Protein AF-A0A356W6I3-F1 (afdb_monomer)

Mean predicted aligned error: 6.86 Å

Foldseek 3Di:
DCVVVVVVCDVPAVDPPAGNLVPDPCNVVDPDDPHDDDPVVVVVPPDPDD

Nearest PDB structures (foldseek):
  2abk-assembly1_A  TM=9.010E-01  e=1.822E-03  Escherichia coli
  4uob-assembly1_A  TM=9.478E-01  e=2.790E-01  Deinococcus radiodurans R1 = ATCC 13939 = DSM 20539
  8a5g-assembly1_A  TM=9.494E-01  e=3.767E-01  Deinococcus radiodurans R1 = ATCC 13939 = DSM 20539
  3n5n-assembly1_X  TM=8.636E-01  e=1.456E+00  Homo sapiens
  7rdt-assembly1_A  TM=8.294E-01  e=2.654E+00  Homo sapiens

Structure (mmCIF, N/CA/C/O backbone):
data_AF-A0A356W6I3-F1
#
_entry.id   AF-A0A356W6I3-F1
#
loop_
_atom_si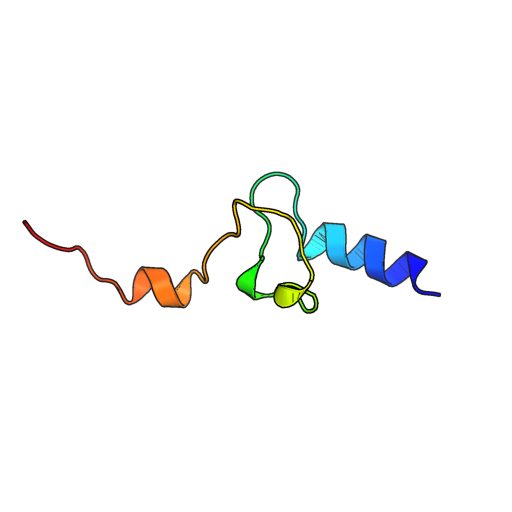te.group_PDB
_atom_site.id
_atom_site.type_s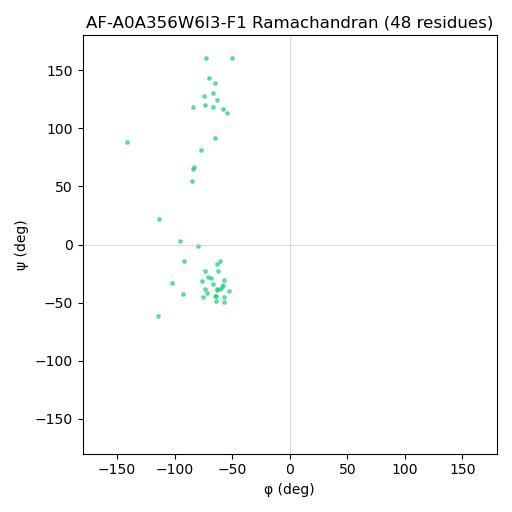ymbol
_atom_site.label_atom_id
_atom_site.label_alt_id
_atom_site.label_comp_id
_atom_site.label_asym_id
_atom_site.label_entity_id
_atom_site.label_seq_id
_atom_site.pdbx_PDB_ins_code
_atom_site.Cartn_x
_atom_site.Cartn_y
_atom_site.Cartn_z
_atom_site.occupancy
_atom_site.B_iso_or_equiv
_atom_site.auth_seq_id
_atom_site.auth_comp_id
_atom_site.auth_asym_id
_atom_site.auth_atom_id
_atom_site.pdbx_PDB_model_num
ATOM 1 N N . GLY A 1 1 ? 14.127 -2.382 -13.516 1.00 59.91 1 GLY A N 1
ATOM 2 C CA . GLY A 1 1 ? 14.386 -3.389 -12.469 1.00 59.91 1 GLY A CA 1
ATOM 3 C C . GLY A 1 1 ? 13.644 -3.018 -11.201 1.00 59.91 1 GLY A C 1
ATOM 4 O O . GLY A 1 1 ? 13.794 -1.892 -10.746 1.00 59.91 1 GLY A O 1
ATOM 5 N N . ALA A 1 2 ? 12.858 -3.941 -10.636 1.00 68.88 2 ALA A N 1
ATOM 6 C CA . ALA A 1 2 ? 12.074 -3.737 -9.405 1.00 68.88 2 ALA A CA 1
ATOM 7 C C . ALA A 1 2 ? 12.931 -3.410 -8.161 1.00 68.88 2 ALA A C 1
ATOM 9 O O . ALA A 1 2 ? 12.426 -2.918 -7.156 1.00 68.88 2 ALA A O 1
ATOM 10 N N . HIS A 1 3 ? 14.244 -3.630 -8.258 1.00 78.06 3 HIS A N 1
ATOM 11 C CA . HIS A 1 3 ? 15.220 -3.352 -7.211 1.00 78.06 3 HIS A CA 1
ATOM 12 C C . HIS A 1 3 ? 15.217 -1.885 -6.747 1.00 78.06 3 HIS A C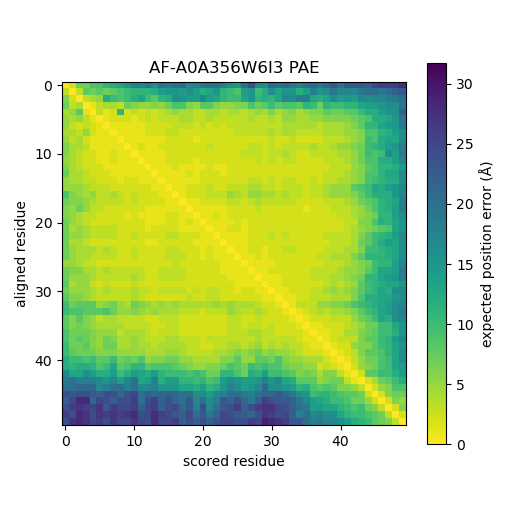 1
ATOM 14 O O . HIS A 1 3 ? 15.097 -1.617 -5.555 1.00 78.06 3 HIS A O 1
ATOM 20 N N . HIS A 1 4 ? 15.270 -0.924 -7.677 1.00 85.88 4 HIS A N 1
ATOM 21 C CA . HIS A 1 4 ? 15.269 0.499 -7.313 1.00 85.88 4 HIS A CA 1
ATOM 22 C C . HIS A 1 4 ? 13.946 0.936 -6.682 1.00 85.88 4 HIS A C 1
ATOM 24 O O . HIS A 1 4 ? 13.938 1.765 -5.773 1.00 85.88 4 HIS A O 1
ATOM 30 N N . TRP A 1 5 ? 12.835 0.342 -7.123 1.00 87.12 5 TRP A N 1
ATOM 31 C CA . TRP A 1 5 ? 11.520 0.640 -6.569 1.00 87.12 5 TRP A CA 1
ATOM 32 C C . TRP A 1 5 ? 11.425 0.234 -5.097 1.00 87.12 5 TRP A C 1
ATOM 34 O O . TRP A 1 5 ? 10.990 1.043 -4.286 1.00 87.12 5 TRP A O 1
ATOM 44 N N . LEU A 1 6 ? 11.911 -0.956 -4.721 1.00 88.06 6 LEU A N 1
ATOM 45 C CA . LEU A 1 6 ? 11.905 -1.404 -3.321 1.00 88.06 6 LEU A CA 1
ATOM 46 C C . LEU A 1 6 ? 12.763 -0.512 -2.413 1.00 88.06 6 LEU A C 1
ATOM 48 O O . LEU A 1 6 ? 12.359 -0.208 -1.291 1.00 88.06 6 LEU A O 1
ATOM 52 N N . ILE A 1 7 ? 13.913 -0.044 -2.907 1.00 91.38 7 ILE A N 1
ATOM 53 C CA . ILE A 1 7 ? 14.796 0.862 -2.157 1.00 91.38 7 ILE A CA 1
ATOM 54 C C . ILE A 1 7 ? 14.095 2.197 -1.884 1.00 91.38 7 ILE A C 1
ATOM 56 O O . ILE A 1 7 ? 14.079 2.669 -0.746 1.00 91.38 7 ILE A O 1
ATOM 60 N N . LEU A 1 8 ? 13.490 2.807 -2.908 1.00 92.69 8 LEU A N 1
ATOM 61 C CA . LEU A 1 8 ? 12.748 4.059 -2.746 1.00 92.69 8 LEU A CA 1
ATOM 62 C C . LEU A 1 8 ? 11.514 3.854 -1.861 1.00 92.69 8 LEU A C 1
ATOM 64 O O . LEU A 1 8 ? 11.280 4.629 -0.934 1.00 92.69 8 LEU A O 1
ATOM 68 N N . HIS A 1 9 ? 10.773 2.771 -2.084 1.00 92.75 9 HIS A N 1
ATOM 69 C CA . HIS A 1 9 ? 9.595 2.424 -1.302 1.00 92.75 9 HIS A CA 1
ATOM 70 C C . HIS A 1 9 ? 9.919 2.295 0.191 1.00 92.75 9 HIS A C 1
ATOM 72 O O . HIS A 1 9 ? 9.213 2.868 1.017 1.00 92.75 9 HIS A O 1
ATOM 78 N N . GLY A 1 10 ? 11.015 1.623 0.557 1.00 93.88 10 GLY A N 1
ATOM 79 C CA . GLY A 1 10 ? 11.453 1.518 1.951 1.00 93.88 10 GLY A CA 1
ATOM 80 C C . GLY A 1 10 ? 11.821 2.867 2.579 1.00 93.88 10 GLY A C 1
ATOM 81 O O . GLY A 1 10 ? 11.491 3.127 3.735 1.00 93.88 10 GLY A O 1
ATOM 82 N N . ARG A 1 11 ? 12.469 3.755 1.816 1.00 94.81 11 ARG A N 1
ATOM 83 C CA . ARG A 1 11 ? 12.907 5.070 2.316 1.00 94.81 11 ARG A CA 1
ATOM 84 C C . ARG A 1 11 ? 11.752 6.054 2.508 1.00 94.81 11 ARG A C 1
ATOM 86 O O . ARG A 1 11 ? 11.767 6.812 3.477 1.00 94.81 11 ARG A O 1
ATOM 93 N N . TYR A 1 12 ? 10.773 6.047 1.606 1.00 94.25 12 TYR A N 1
ATOM 94 C CA . TYR A 1 12 ? 9.709 7.055 1.586 1.00 94.25 12 TYR A CA 1
ATOM 95 C C . TYR A 1 12 ? 8.377 6.564 2.159 1.00 94.25 12 TYR A C 1
ATOM 97 O O . TYR A 1 12 ? 7.692 7.351 2.800 1.00 94.25 12 TYR A O 1
ATOM 105 N N . VAL A 1 13 ? 8.038 5.281 2.005 1.00 95.06 13 VAL A N 1
ATOM 106 C CA . VAL A 1 13 ? 6.728 4.729 2.391 1.00 95.06 13 VAL A CA 1
ATOM 107 C C . VAL A 1 13 ? 6.865 3.726 3.538 1.00 95.06 13 VAL A C 1
ATOM 109 O O . VAL A 1 13 ? 6.360 3.957 4.635 1.00 95.06 13 VAL A O 1
ATOM 112 N N . CYS A 1 14 ? 7.597 2.628 3.343 1.00 95.50 14 CYS A N 1
ATOM 113 C CA . CYS A 1 14 ? 7.716 1.537 4.316 1.00 95.50 14 CYS A CA 1
ATOM 114 C C . CYS A 1 14 ? 8.817 1.794 5.370 1.00 95.50 14 CYS A C 1
ATOM 116 O O . CYS A 1 14 ? 9.721 0.982 5.572 1.00 95.50 14 CYS A O 1
ATOM 118 N N . LYS A 1 15 ? 8.738 2.946 6.051 1.00 92.88 15 LYS A N 1
ATOM 119 C CA . LYS A 1 15 ? 9.689 3.377 7.091 1.00 92.88 15 LYS A CA 1
ATOM 120 C C . LYS A 1 15 ? 9.643 2.447 8.312 1.00 92.88 15 LYS A C 1
ATOM 122 O O . LYS A 1 15 ? 8.568 2.113 8.798 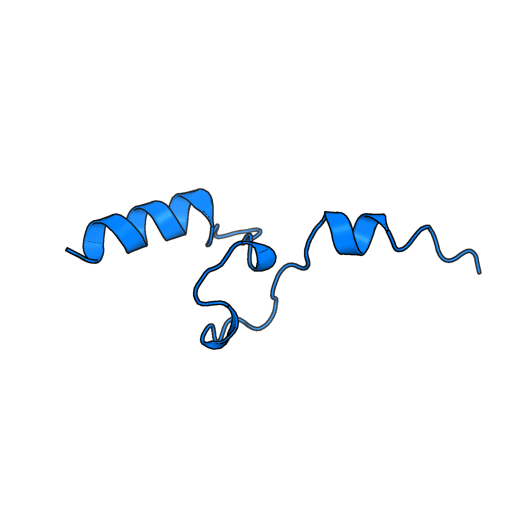1.00 92.88 15 LYS A O 1
ATOM 127 N N . ALA A 1 16 ? 10.808 2.129 8.885 1.00 91.19 16 ALA A N 1
ATOM 128 C CA . ALA A 1 16 ? 10.947 1.136 9.961 1.00 91.19 16 ALA A CA 1
ATOM 129 C C . ALA A 1 16 ? 10.136 1.419 11.244 1.00 91.19 16 ALA A C 1
ATOM 131 O O . ALA A 1 16 ? 9.651 0.487 11.874 1.00 91.19 16 ALA A O 1
ATOM 132 N N . ARG A 1 17 ? 10.003 2.688 11.660 1.00 90.81 17 ARG A N 1
ATOM 133 C CA . ARG A 1 17 ? 9.309 3.046 12.917 1.00 90.81 17 ARG A CA 1
ATOM 134 C C . ARG A 1 17 ? 7.825 3.363 12.733 1.00 90.81 17 ARG A C 1
ATOM 136 O O . ARG A 1 17 ? 7.012 2.973 13.559 1.00 90.81 17 ARG A O 1
ATOM 143 N N . LYS A 1 18 ? 7.487 4.118 11.687 1.00 89.56 18 LYS A N 1
ATOM 144 C CA . LYS A 1 18 ? 6.123 4.563 11.368 1.00 89.56 18 LYS A CA 1
ATOM 145 C C . LYS A 1 18 ? 5.946 4.512 9.849 1.00 89.56 18 LYS A C 1
ATOM 147 O O . LYS A 1 18 ? 6.281 5.497 9.189 1.00 89.56 18 LYS A O 1
ATOM 152 N N . PRO A 1 19 ? 5.524 3.368 9.287 1.00 94.88 19 PRO A N 1
ATOM 153 C CA . PRO A 1 19 ? 5.323 3.248 7.851 1.00 94.88 19 PRO A CA 1
ATOM 154 C C . PRO A 1 19 ? 4.104 4.061 7.420 1.00 94.88 19 PRO A C 1
ATOM 156 O O . PRO A 1 19 ? 3.095 4.095 8.119 1.00 94.88 19 PRO A O 1
ATOM 159 N N . GLU A 1 20 ? 4.171 4.685 6.254 1.00 95.00 20 GLU A N 1
ATOM 160 C CA . GLU A 1 20 ? 3.056 5.425 5.662 1.00 95.00 20 GLU A CA 1
ATOM 161 C C . GLU A 1 20 ? 2.134 4.461 4.911 1.00 95.00 20 GLU A C 1
ATOM 163 O O . GLU A 1 20 ? 2.044 4.479 3.686 1.00 95.00 20 GLU A O 1
ATOM 168 N N . CYS A 1 21 ? 1.490 3.541 5.639 1.00 95.19 21 CYS A N 1
ATOM 169 C CA . CYS A 1 21 ? 0.679 2.485 5.029 1.00 95.19 21 CYS A CA 1
ATOM 170 C C . CYS A 1 21 ? -0.447 3.041 4.149 1.00 95.19 21 CYS A C 1
ATOM 172 O O . CYS A 1 21 ? -0.721 2.452 3.109 1.00 95.19 21 CYS A O 1
ATOM 174 N N . TRP A 1 22 ? -1.038 4.179 4.515 1.00 92.81 22 TRP A N 1
ATOM 175 C CA . TRP A 1 22 ? -2.067 4.861 3.724 1.00 92.81 22 TRP A CA 1
ATOM 176 C C . TRP A 1 22 ? -1.573 5.340 2.344 1.00 92.81 22 TRP A C 1
ATOM 178 O O . TRP A 1 22 ? -2.374 5.473 1.427 1.00 92.81 22 TRP A O 1
ATOM 188 N N . HIS A 1 23 ? -0.261 5.543 2.165 1.00 93.44 23 HIS A N 1
ATOM 189 C CA . HIS A 1 23 ? 0.378 5.861 0.879 1.00 93.44 23 HIS A CA 1
ATOM 190 C C . HIS A 1 23 ? 0.945 4.619 0.159 1.00 93.44 23 HIS A C 1
ATOM 192 O O . HIS A 1 23 ? 1.590 4.734 -0.885 1.00 93.44 23 HIS A O 1
ATOM 198 N N . CYS A 1 24 ? 0.768 3.414 0.708 1.00 94.69 24 CYS A N 1
ATOM 199 C CA . CYS A 1 24 ? 1.362 2.199 0.162 1.00 94.69 24 CYS A CA 1
ATOM 200 C C . CYS A 1 24 ? 0.516 1.601 -0.970 1.00 94.69 24 CYS A C 1
ATOM 202 O O . CYS A 1 24 ? -0.584 1.110 -0.740 1.00 94.69 24 CYS A O 1
ATOM 204 N N . ALA A 1 25 ? 1.085 1.527 -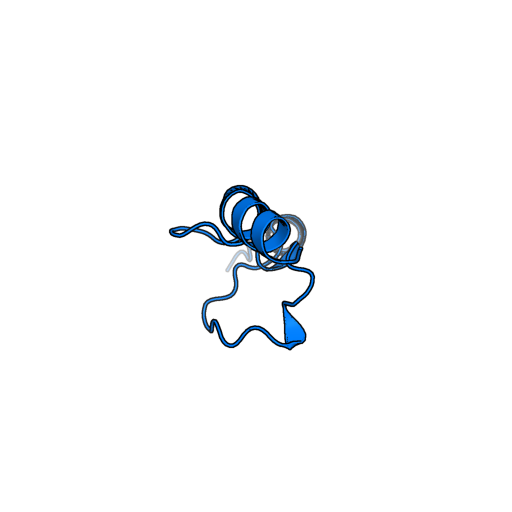2.177 1.00 92.19 25 ALA A N 1
ATOM 205 C CA . ALA A 1 25 ? 0.425 0.955 -3.357 1.00 92.19 25 ALA A CA 1
ATOM 206 C C . ALA A 1 25 ? 0.087 -0.546 -3.244 1.00 92.19 25 ALA A C 1
ATOM 208 O O . ALA A 1 25 ? -0.708 -1.056 -4.024 1.00 92.19 25 ALA A O 1
ATOM 209 N N .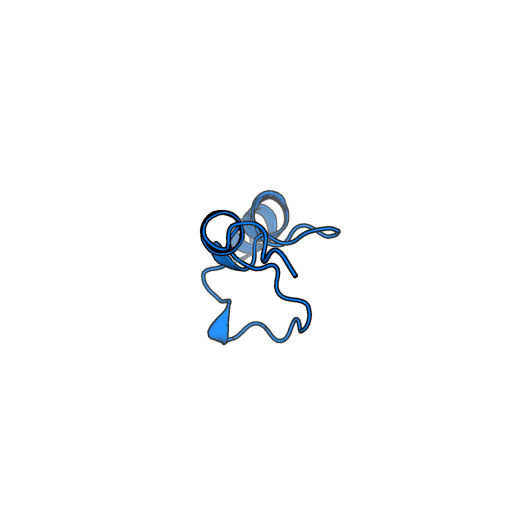 ILE A 1 26 ? 0.701 -1.262 -2.296 1.00 92.75 26 ILE A N 1
ATOM 210 C CA . ILE A 1 26 ? 0.467 -2.695 -2.055 1.00 92.75 26 ILE A CA 1
ATOM 211 C C . ILE A 1 26 ? -0.191 -2.947 -0.695 1.00 92.75 26 ILE A C 1
ATOM 213 O O . ILE A 1 26 ? -0.045 -4.034 -0.134 1.00 92.75 26 ILE A O 1
ATOM 217 N N . ILE A 1 27 ? -0.871 -1.945 -0.123 1.00 93.88 27 ILE A N 1
ATOM 218 C CA . ILE A 1 27 ? -1.475 -2.052 1.209 1.00 93.88 27 ILE A CA 1
ATOM 219 C C . ILE A 1 27 ? -2.382 -3.282 1.326 1.00 93.88 27 ILE A C 1
ATOM 221 O O . ILE A 1 27 ? -2.293 -3.975 2.338 1.00 93.88 27 ILE A O 1
ATOM 225 N N . ASP A 1 28 ? -3.162 -3.613 0.301 1.00 92.06 28 ASP A N 1
ATOM 226 C CA . ASP A 1 28 ? -4.111 -4.736 0.322 1.00 92.06 28 ASP A CA 1
ATOM 227 C C . ASP A 1 28 ? -3.419 -6.104 0.362 1.00 92.06 28 ASP A C 1
ATOM 229 O O . ASP A 1 28 ? -3.921 -7.052 0.960 1.00 92.06 28 ASP A O 1
ATOM 233 N N . LEU A 1 29 ? -2.213 -6.190 -0.207 1.00 93.44 29 LEU A N 1
ATOM 234 C CA . LEU A 1 29 ? -1.381 -7.397 -0.212 1.00 93.44 29 LEU A CA 1
ATOM 235 C C . LEU A 1 29 ? -0.406 -7.447 0.978 1.00 93.44 29 LEU A C 1
ATOM 237 O O . LEU A 1 29 ? 0.193 -8.486 1.270 1.00 93.44 29 LEU A O 1
ATOM 241 N N . CYS A 1 30 ? -0.215 -6.323 1.672 1.00 93.88 30 CYS A N 1
ATOM 242 C CA . CYS A 1 30 ? 0.750 -6.191 2.751 1.00 93.88 30 CYS A CA 1
ATOM 243 C C . CYS A 1 30 ? 0.278 -6.918 4.020 1.00 93.88 30 CYS A C 1
ATOM 245 O O . CYS A 1 30 ? -0.740 -6.565 4.623 1.00 93.88 30 CYS A O 1
ATOM 247 N N . ARG A 1 31 ? 1.076 -7.899 4.466 1.00 93.75 31 ARG A N 1
ATOM 248 C CA . ARG A 1 31 ? 0.829 -8.719 5.670 1.00 93.75 31 ARG A CA 1
ATOM 249 C C . ARG A 1 31 ? 1.213 -8.036 6.988 1.00 93.75 31 ARG A C 1
ATOM 251 O O . ARG A 1 31 ? 1.054 -8.625 8.056 1.00 93.75 31 ARG A O 1
ATOM 258 N N . PHE A 1 32 ? 1.738 -6.815 6.933 1.00 92.00 32 PHE A N 1
ATOM 259 C CA . PHE A 1 32 ? 2.063 -6.035 8.122 1.00 92.00 32 PHE A CA 1
ATOM 260 C C . PHE A 1 32 ? 0.776 -5.665 8.871 1.00 92.00 32 PHE A C 1
ATOM 262 O O . PHE A 1 32 ? -0.096 -4.995 8.318 1.00 92.00 32 PHE A O 1
ATOM 269 N N . LYS A 1 33 ? 0.644 -6.138 10.116 1.00 87.50 33 LYS A N 1
ATOM 270 C CA . LYS A 1 33 ? -0.576 -5.971 10.921 1.00 87.50 33 LYS A CA 1
ATOM 271 C C . LYS A 1 33 ? -0.766 -4.560 11.494 1.00 87.50 33 LYS A C 1
ATOM 273 O O . LYS A 1 33 ? -1.883 -4.062 11.385 1.00 87.50 33 LYS A O 1
ATOM 278 N N . PRO A 1 34 ? 0.249 -3.893 12.084 1.00 89.62 34 PRO A N 1
ATOM 279 C CA . PRO A 1 34 ? 0.044 -2.572 12.673 1.00 89.62 34 PRO A CA 1
ATOM 280 C C . PRO A 1 34 ? 0.123 -1.484 11.592 1.00 89.62 34 PRO A C 1
ATOM 282 O O . PRO A 1 34 ? 1.060 -0.691 11.556 1.00 89.62 34 PRO A O 1
ATOM 285 N N . LYS A 1 35 ? -0.850 -1.475 10.673 1.00 90.88 35 LYS A N 1
ATOM 286 C CA . LYS A 1 35 ? -0.913 -0.485 9.591 1.00 90.88 35 LYS A CA 1
ATOM 287 C C . LYS A 1 35 ? -1.167 0.897 10.173 1.00 90.88 35 LYS A C 1
ATOM 289 O O . LYS A 1 35 ? -2.094 1.080 10.959 1.00 90.88 35 LYS A O 1
ATOM 294 N N . THR A 1 36 ? -0.363 1.870 9.765 1.00 92.88 36 THR A N 1
ATOM 295 C CA . THR A 1 36 ? -0.582 3.246 10.200 1.00 92.88 36 THR A CA 1
ATOM 296 C C . THR A 1 36 ? -1.791 3.823 9.452 1.00 92.88 36 THR A C 1
ATOM 298 O O . THR A 1 36 ? -1.823 3.723 8.220 1.00 92.88 36 THR A O 1
ATOM 301 N N . PRO A 1 37 ? -2.785 4.387 10.159 1.00 89.19 37 PRO A N 1
ATOM 302 C CA . PRO A 1 37 ? -3.951 5.007 9.538 1.00 89.19 37 PRO A CA 1
ATOM 303 C C . PRO A 1 37 ? -3.582 6.340 8.881 1.00 89.19 37 PRO A C 1
ATOM 305 O O . PRO A 1 37 ? -2.563 6.945 9.216 1.00 89.19 37 PRO A O 1
ATOM 308 N N . ASP A 1 38 ? -4.427 6.801 7.962 1.00 90.44 38 ASP A N 1
ATOM 309 C CA . ASP A 1 38 ? -4.251 8.095 7.307 1.00 90.44 38 ASP A CA 1
ATOM 310 C C . ASP A 1 38 ? -4.349 9.249 8.333 1.00 90.44 38 ASP A C 1
ATOM 312 O O . ASP A 1 38 ? -5.368 9.350 9.030 1.00 90.44 38 ASP A O 1
ATOM 316 N N . PRO A 1 39 ? -3.335 10.132 8.438 1.00 85.12 39 PRO A N 1
ATOM 317 C CA . PRO A 1 39 ? -3.364 11.287 9.332 1.00 85.12 39 PRO A CA 1
ATOM 318 C C . 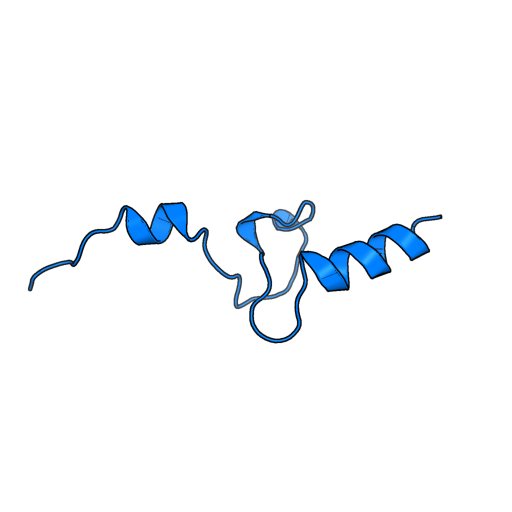PRO A 1 39 ? -4.559 12.226 9.090 1.00 85.12 39 PRO A C 1
ATOM 320 O O . PRO A 1 39 ? -5.044 12.841 10.043 1.00 85.12 39 PRO A O 1
ATOM 323 N N . ALA A 1 40 ? -5.065 12.336 7.856 1.00 85.25 40 ALA A N 1
ATOM 324 C CA . ALA A 1 40 ? -6.242 13.158 7.576 1.00 85.25 40 ALA A CA 1
ATOM 325 C C . ALA A 1 40 ? -7.518 12.513 8.145 1.00 85.25 40 ALA A C 1
ATOM 327 O O . ALA A 1 40 ? -8.308 13.192 8.803 1.00 85.25 40 ALA A O 1
ATOM 328 N N . SER A 1 41 ? -7.669 11.192 8.000 1.00 80.50 41 SER A N 1
ATOM 329 C CA . SER A 1 41 ? -8.790 10.444 8.586 1.00 80.50 41 SER A CA 1
ATOM 330 C C . SER A 1 41 ? -8.854 10.520 10.119 1.00 80.50 41 SER A C 1
ATOM 332 O O . SER A 1 41 ? -9.940 10.659 10.681 1.00 80.50 41 SER A O 1
ATOM 334 N N . VAL A 1 42 ? -7.709 10.490 10.813 1.00 76.25 42 VAL A N 1
ATOM 335 C CA . VAL A 1 42 ? -7.675 10.591 12.287 1.00 76.25 42 VAL A CA 1
ATOM 336 C C . VAL A 1 42 ? -7.896 12.016 12.781 1.00 76.25 42 VAL A C 1
ATOM 338 O O . VAL A 1 42 ? -8.493 12.198 13.834 1.00 76.25 42 VAL A O 1
ATOM 341 N N . SER A 1 43 ? -7.467 13.025 12.020 1.00 67.94 43 SER A N 1
ATOM 342 C CA . SER A 1 43 ? -7.676 14.434 12.378 1.00 67.94 43 SER A CA 1
ATOM 343 C C . SER A 1 43 ? -9.144 14.852 12.239 1.00 67.94 43 SER A C 1
ATOM 345 O O . SER A 1 43 ? -9.604 15.739 12.952 1.00 67.94 43 SER A O 1
ATOM 347 N N . ALA A 1 44 ? -9.894 14.198 11.345 1.00 65.06 44 ALA A N 1
ATOM 348 C CA . ALA A 1 44 ? -11.331 14.410 11.179 1.00 65.06 44 ALA A CA 1
ATOM 349 C C . ALA A 1 44 ? -12.171 13.798 12.319 1.00 65.06 44 ALA A C 1
ATOM 351 O O . ALA A 1 44 ? -13.280 14.267 12.584 1.00 65.06 44 ALA A O 1
ATOM 352 N N . LEU A 1 45 ? -11.650 12.791 13.036 1.00 67.12 45 LEU A N 1
ATOM 353 C CA . LEU A 1 45 ? -12.202 12.373 14.324 1.00 67.12 45 LEU A CA 1
ATOM 354 C C . LEU A 1 45 ? -11.757 13.384 15.391 1.00 67.12 45 LEU A C 1
ATOM 356 O O . LEU A 1 45 ? -10.792 13.168 16.120 1.00 67.12 45 LEU A O 1
ATOM 360 N N . GLY A 1 46 ? -12.468 14.511 15.475 1.00 62.94 46 GLY A N 1
ATOM 361 C CA . GLY A 1 46 ? -12.314 15.466 16.574 1.00 62.94 46 GLY A CA 1
ATOM 362 C C . GLY A 1 46 ? -12.393 14.782 17.953 1.00 62.94 46 GLY A C 1
ATOM 363 O O . GLY A 1 46 ? -12.906 13.661 18.059 1.00 62.94 46 GLY A O 1
ATOM 364 N N . PRO A 1 47 ? -11.886 15.427 19.021 1.00 68.00 47 PRO A N 1
ATOM 365 C CA . PRO A 1 47 ? -11.823 14.833 20.351 1.00 68.00 47 PRO A CA 1
ATOM 366 C C . PRO A 1 47 ? -13.219 14.369 20.765 1.00 68.00 47 PRO A C 1
ATOM 368 O O . PRO A 1 47 ? -14.128 15.178 20.952 1.00 68.00 47 PRO A O 1
ATOM 371 N N . LYS A 1 48 ? -1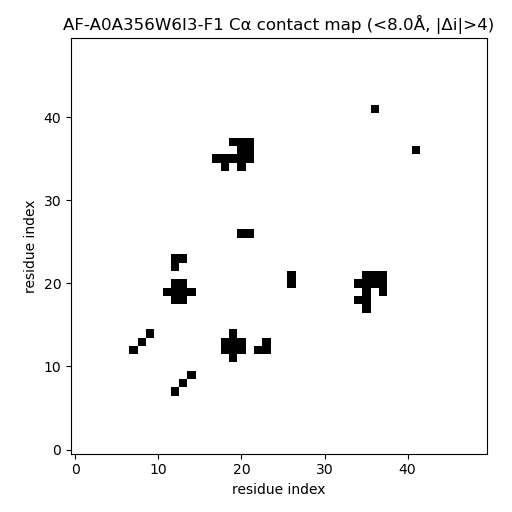3.402 13.050 20.882 1.00 63.22 48 LYS A N 1
ATOM 372 C CA . LYS A 1 48 ? -14.578 12.469 21.526 1.00 63.22 48 LYS A CA 1
ATOM 373 C C . LYS A 1 48 ? -14.514 12.892 22.991 1.00 63.22 48 LYS A C 1
ATOM 375 O O . LYS A 1 48 ? -13.852 12.246 23.794 1.00 63.22 48 LYS A O 1
ATOM 380 N N . SER A 1 49 ? -15.144 14.023 23.293 1.00 54.88 49 SER A N 1
ATOM 381 C CA . SER A 1 49 ? -15.490 14.421 24.650 1.00 54.88 49 SER A CA 1
ATOM 382 C C . SER A 1 49 ? -16.358 13.311 25.231 1.00 54.88 49 SER A C 1
ATOM 384 O O . SER A 1 49 ? -17.437 13.044 24.701 1.00 54.88 49 SER A O 1
ATOM 386 N N . ASN A 1 50 ? -15.874 12.655 26.279 1.00 58.88 50 ASN A N 1
ATOM 387 C CA . ASN A 1 50 ? -16.718 11.950 27.232 1.00 58.88 50 ASN A CA 1
ATOM 388 C C . ASN A 1 50 ? -16.501 12.583 28.596 1.00 58.88 50 ASN A C 1
ATOM 390 O O . ASN A 1 50 ? -15.316 12.692 28.980 1.00 58.88 50 ASN A O 1
#

Secondary structure (DSSP, 8-state):
-HHHHHHHHHHHTS-SSS--GGG-TTTTT---SSPPPPHHHHHHS-----

Sequence (50 aa):
GAHHWLILHGRYVCKARKPECWHCAIIDLCRFKPKTPDPASVSALGPKSN

Organism: NCBI:txid1280948

pLDDT: mean 85.37, std 11.74, range [54.88, 95.5]

Solvent-accessible surface area (backbone atoms only — not comparable to full-atom values): 3276 Å² total; per-residue (Å²): 118,73,66,62,54,54,57,50,40,37,72,76,30,58,31,94,91,70,34,41,38,69,76,38,95,53,48,92,77,49,84,70,78,89,62,40,74,46,70,68,67,56,64,70,58,59,86,82,83,126

Radius of gyration: 13.85 Å; Cα co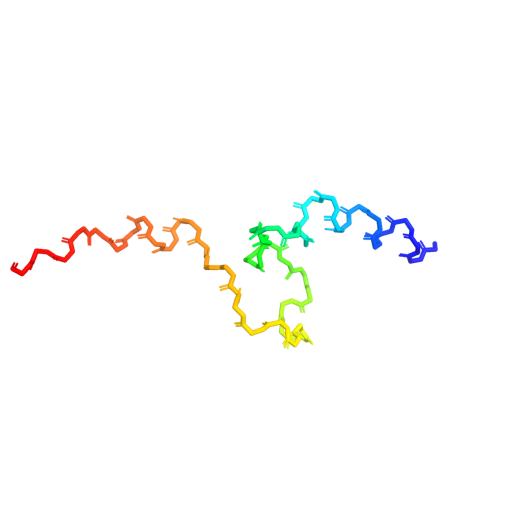ntacts (8 Å, |Δi|>4): 29; chains: 1; bounding box: 32×24×40 Å

InterPro domains:
  IPR003651 Endonuclease III-like, iron-sulphur cluster loop motif [PF10576] (14-30)
  IPR011257 DNA glycosylase [SSF48150] (2-36)
  IPR023170 Helix-hairpin-helix, base-excision DNA repair, C-terminal [G3DSA:1.10.1670.10] (2-32)